Protein AF-A0A917IZ08-F1 (afdb_monomer)

Foldseek 3Di:
DPPPQLFDDQVVFVLVQVLQQLLLCPDPDPQSPQKGWPTKAADDPSVCSALVNCQVVQWDWIWTQMHNVSNDTAIEIEREDPVLSVCSNVVHDNSVVADHSPDPPQKDDDVVNRYIYGYD

Structure (mmCIF, N/CA/C/O backbone):
data_AF-A0A917IZ08-F1
#
_entry.id   AF-A0A917IZ08-F1
#
loop_
_atom_site.group_PDB
_atom_site.id
_atom_site.type_symbol
_atom_site.label_atom_id
_atom_site.label_alt_id
_atom_site.label_comp_id
_atom_site.label_asym_id
_atom_site.label_entity_id
_atom_site.label_seq_id
_atom_site.pdbx_PDB_ins_code
_atom_site.Cartn_x
_atom_site.Cartn_y
_atom_site.Cartn_z
_atom_site.occupancy
_atom_site.B_iso_or_equiv
_atom_site.auth_seq_id
_atom_site.auth_comp_id
_atom_site.auth_asym_id
_atom_site.auth_atom_id
_atom_site.pdbx_PDB_model_num
ATOM 1 N N . MET A 1 1 ? 11.402 -16.548 -24.077 1.00 34.03 1 MET A N 1
ATOM 2 C CA . MET A 1 1 ? 11.187 -15.089 -24.070 1.00 34.03 1 MET A CA 1
ATOM 3 C C . MET A 1 1 ? 10.830 -14.741 -22.640 1.00 34.03 1 MET A C 1
ATOM 5 O O . MET A 1 1 ? 9.762 -15.140 -22.198 1.00 34.03 1 MET A O 1
ATOM 9 N N . ILE A 1 2 ? 11.778 -14.198 -21.878 1.00 38.12 2 ILE A N 1
ATOM 10 C CA . ILE A 1 2 ? 11.523 -13.800 -20.491 1.00 38.12 2 ILE A CA 1
ATOM 11 C C . ILE A 1 2 ? 10.657 -12.549 -20.599 1.00 38.12 2 ILE A C 1
ATOM 13 O O . ILE A 1 2 ? 11.077 -11.558 -21.188 1.00 38.12 2 ILE A O 1
ATOM 17 N N . ILE A 1 3 ? 9.403 -12.648 -20.174 1.00 44.81 3 ILE A N 1
ATOM 18 C CA . ILE A 1 3 ? 8.577 -11.465 -19.981 1.00 44.81 3 ILE A CA 1
ATOM 19 C C . ILE A 1 3 ? 9.096 -10.903 -18.664 1.00 44.81 3 ILE A C 1
ATOM 21 O O . ILE A 1 3 ? 8.781 -11.451 -17.612 1.00 44.81 3 ILE A O 1
ATOM 25 N N . ASP A 1 4 ? 9.981 -9.909 -18.723 1.00 52.69 4 ASP A N 1
ATOM 26 C CA . ASP A 1 4 ? 10.396 -9.181 -17.527 1.00 52.69 4 ASP A CA 1
ATOM 27 C C . ASP A 1 4 ? 9.146 -8.487 -16.976 1.00 52.69 4 ASP A C 1
ATOM 29 O O . ASP A 1 4 ? 8.695 -7.444 -17.468 1.00 52.69 4 ASP A O 1
ATOM 33 N N . SER A 1 5 ? 8.496 -9.143 -16.015 1.00 60.31 5 SER A N 1
ATOM 34 C CA . SER A 1 5 ? 7.321 -8.604 -15.354 1.00 60.31 5 SER A CA 1
ATOM 35 C C . SER A 1 5 ? 7.769 -7.366 -14.591 1.00 60.31 5 SER A C 1
ATOM 37 O O . SER A 1 5 ? 8.564 -7.465 -13.662 1.00 60.31 5 SER A O 1
ATOM 39 N N . HIS A 1 6 ? 7.238 -6.202 -14.954 1.00 74.69 6 HIS A N 1
ATOM 40 C CA . HIS A 1 6 ? 7.491 -4.944 -14.240 1.00 74.69 6 HIS A CA 1
ATOM 41 C C . HIS A 1 6 ? 6.706 -4.860 -12.924 1.00 74.69 6 HIS A C 1
ATOM 43 O O . HIS A 1 6 ? 6.655 -3.817 -12.283 1.00 74.69 6 HIS A O 1
ATOM 49 N N . ILE A 1 7 ? 6.067 -5.965 -12.542 1.00 78.12 7 ILE A N 1
ATOM 50 C CA . ILE A 1 7 ? 5.377 -6.131 -11.278 1.00 78.12 7 ILE A CA 1
ATOM 51 C C . ILE A 1 7 ? 6.398 -5.947 -10.151 1.00 78.12 7 ILE A C 1
ATOM 53 O O . ILE A 1 7 ? 7.432 -6.623 -10.160 1.00 78.12 7 ILE A O 1
ATOM 57 N N . PRO A 1 8 ? 6.120 -5.069 -9.174 1.00 77.06 8 PRO A N 1
ATOM 58 C CA . PRO A 1 8 ? 6.980 -4.921 -8.011 1.00 77.06 8 PRO A CA 1
ATOM 59 C C . PRO A 1 8 ? 7.255 -6.250 -7.319 1.00 77.06 8 PRO A C 1
ATOM 61 O O . PRO A 1 8 ? 6.375 -7.102 -7.185 1.00 77.06 8 PRO A O 1
ATOM 64 N N . ASN A 1 9 ? 8.513 -6.431 -6.924 1.00 84.75 9 ASN A N 1
ATOM 65 C CA . ASN A 1 9 ? 9.002 -7.700 -6.413 1.00 84.75 9 ASN A CA 1
ATOM 66 C C . ASN A 1 9 ? 8.382 -8.052 -5.046 1.00 84.75 9 ASN A C 1
ATOM 68 O O . ASN A 1 9 ? 7.673 -7.264 -4.410 1.00 84.75 9 ASN A O 1
ATOM 72 N N . LYS A 1 10 ? 8.667 -9.273 -4.588 1.00 88.56 10 LYS A N 1
ATOM 73 C CA . LYS A 1 10 ? 8.161 -9.781 -3.311 1.00 88.56 10 LYS A CA 1
ATOM 74 C C . LYS A 1 10 ? 8.607 -8.924 -2.123 1.00 88.56 10 LYS A C 1
ATOM 76 O O . LYS A 1 10 ? 7.808 -8.716 -1.219 1.00 88.56 10 LYS A O 1
ATOM 81 N N . ASP A 1 11 ? 9.832 -8.405 -2.151 1.00 91.31 11 ASP A N 1
ATOM 82 C CA . ASP A 1 11 ? 10.386 -7.610 -1.053 1.00 91.31 11 ASP A CA 1
ATOM 83 C C . ASP A 1 11 ? 9.604 -6.302 -0.865 1.00 91.31 11 ASP A C 1
ATOM 85 O O . ASP A 1 11 ? 9.215 -5.976 0.256 1.00 91.31 11 ASP A O 1
ATOM 89 N N . PHE A 1 12 ? 9.261 -5.615 -1.960 1.00 92.69 12 PHE A N 1
ATOM 90 C CA . PHE A 1 12 ? 8.404 -4.429 -1.916 1.00 92.69 12 PHE A CA 1
ATOM 91 C C . PHE A 1 12 ? 6.993 -4.755 -1.405 1.00 92.69 12 PHE A C 1
ATOM 93 O O . PHE A 1 12 ? 6.440 -4.023 -0.584 1.00 92.69 12 PHE A O 1
ATOM 100 N N . CYS A 1 13 ? 6.412 -5.879 -1.838 1.00 94.44 13 CYS A N 1
ATOM 101 C CA . CYS A 1 13 ? 5.101 -6.316 -1.348 1.00 94.44 13 CYS A CA 1
ATOM 102 C C . CYS A 1 13 ? 5.124 -6.630 0.158 1.00 94.44 13 CYS A C 1
ATOM 104 O O . CYS A 1 13 ? 4.201 -6.246 0.874 1.00 94.44 13 CYS A O 1
ATOM 106 N N . SER A 1 14 ? 6.188 -7.264 0.657 1.00 94.88 14 SER A N 1
ATOM 107 C CA . SER A 1 14 ? 6.379 -7.517 2.090 1.00 94.88 14 SER A CA 1
ATOM 108 C C . SER A 1 14 ? 6.600 -6.227 2.887 1.00 94.88 14 SER A C 1
ATOM 110 O O . SER A 1 14 ? 6.087 -6.094 3.998 1.00 94.88 14 SER A O 1
ATOM 112 N N . ALA A 1 15 ? 7.308 -5.242 2.325 1.00 95.31 15 ALA A N 1
ATOM 113 C CA . ALA A 1 15 ? 7.452 -3.928 2.948 1.00 95.31 15 ALA A CA 1
ATOM 114 C C . ALA A 1 15 ? 6.098 -3.199 3.060 1.00 95.31 15 ALA A C 1
ATOM 116 O O . ALA A 1 15 ? 5.781 -2.646 4.117 1.00 95.31 15 ALA A O 1
ATOM 117 N N . LEU A 1 16 ? 5.266 -3.262 2.012 1.00 96.06 16 LEU A N 1
ATOM 118 C CA . LEU A 1 16 ? 3.898 -2.734 2.029 1.00 96.06 16 LEU A CA 1
ATOM 119 C C . LEU A 1 16 ? 3.016 -3.430 3.066 1.00 96.06 16 LEU A C 1
ATOM 121 O O . LEU A 1 16 ? 2.305 -2.754 3.801 1.00 96.06 16 LEU A O 1
ATOM 125 N N . GLU A 1 17 ? 3.060 -4.759 3.154 1.00 95.94 17 GLU A N 1
ATOM 126 C CA . GLU A 1 17 ? 2.305 -5.532 4.148 1.00 95.94 17 GLU A CA 1
ATOM 127 C C . GLU A 1 17 ? 2.626 -5.078 5.580 1.00 95.94 17 GLU A C 1
ATOM 129 O O . GLU A 1 17 ? 1.722 -4.779 6.372 1.00 95.94 17 GLU A O 1
ATOM 134 N N . TYR A 1 18 ? 3.919 -4.957 5.897 1.00 95.44 18 TYR A N 1
ATOM 135 C CA . TYR A 1 18 ? 4.371 -4.496 7.206 1.00 95.44 18 TYR A CA 1
ATOM 136 C C . TYR A 1 18 ? 3.917 -3.059 7.496 1.00 95.44 18 TYR A C 1
ATOM 138 O O . TYR A 1 18 ? 3.403 -2.772 8.584 1.00 95.44 18 TYR A O 1
ATOM 146 N N . LEU A 1 19 ? 4.065 -2.158 6.519 1.00 95.94 19 LEU A N 1
ATOM 147 C CA . LEU A 1 19 ? 3.627 -0.770 6.633 1.00 95.94 19 LEU A CA 1
ATOM 148 C C . LEU A 1 19 ? 2.111 -0.673 6.855 1.00 95.94 19 LEU A C 1
ATOM 150 O O . LEU A 1 19 ? 1.678 -0.023 7.806 1.00 95.94 19 LEU A O 1
ATOM 154 N N . LEU A 1 20 ? 1.309 -1.360 6.039 1.00 95.88 20 LEU A N 1
ATOM 155 C CA . LEU A 1 20 ? -0.150 -1.381 6.159 1.00 95.88 20 LEU A CA 1
ATOM 156 C C . LEU A 1 20 ? -0.589 -1.910 7.520 1.00 95.88 20 LEU A C 1
ATOM 158 O O . LEU A 1 20 ? -1.440 -1.304 8.162 1.00 95.88 20 LEU A O 1
ATOM 162 N N . THR A 1 21 ? 0.031 -2.983 8.016 1.00 95.31 21 THR A N 1
ATOM 163 C CA . THR A 1 21 ? -0.255 -3.492 9.364 1.00 95.31 21 THR A CA 1
ATOM 164 C C . THR A 1 21 ? -0.021 -2.429 10.438 1.00 95.31 21 THR A C 1
ATOM 166 O O . THR A 1 21 ? -0.809 -2.325 11.379 1.00 95.31 21 THR A O 1
ATOM 169 N N . ARG A 1 22 ? 1.034 -1.613 10.319 1.00 94.50 22 ARG A N 1
ATOM 170 C CA . ARG A 1 22 ? 1.287 -0.513 11.263 1.00 94.50 22 ARG A CA 1
ATOM 171 C C . ARG A 1 22 ? 0.257 0.610 11.127 1.00 94.50 22 ARG A C 1
ATOM 173 O O . ARG A 1 22 ? -0.275 1.031 12.150 1.00 94.50 22 ARG A O 1
ATOM 180 N N . LEU A 1 23 ? -0.044 1.040 9.902 1.00 94.38 23 LEU A N 1
ATOM 181 C CA . LEU A 1 23 ? -1.013 2.105 9.606 1.00 94.38 23 LEU A CA 1
ATOM 182 C C . LEU A 1 23 ? -2.435 1.747 10.062 1.00 94.38 23 LEU A C 1
ATOM 184 O O . LEU A 1 23 ? -3.137 2.559 10.656 1.00 94.38 23 LEU A O 1
ATOM 188 N N . LEU A 1 24 ? -2.857 0.503 9.841 1.00 93.56 24 LEU A N 1
ATOM 189 C CA . LEU A 1 24 ? -4.170 0.017 10.264 1.00 93.56 24 LEU A CA 1
ATOM 190 C C . LEU A 1 24 ? -4.292 -0.042 11.788 1.00 93.56 24 LEU A C 1
ATOM 192 O O . LEU A 1 24 ? -5.333 0.313 12.335 1.00 93.56 24 LEU A O 1
ATOM 196 N N . ARG A 1 25 ? -3.219 -0.437 12.488 1.00 90.62 25 ARG A N 1
ATOM 197 C CA . ARG A 1 25 ? -3.185 -0.452 13.960 1.00 90.62 25 ARG A CA 1
ATOM 198 C C . ARG A 1 25 ? -3.221 0.944 14.575 1.00 90.62 25 ARG A C 1
ATOM 200 O O . ARG A 1 25 ? -3.729 1.077 15.685 1.00 90.62 25 ARG A O 1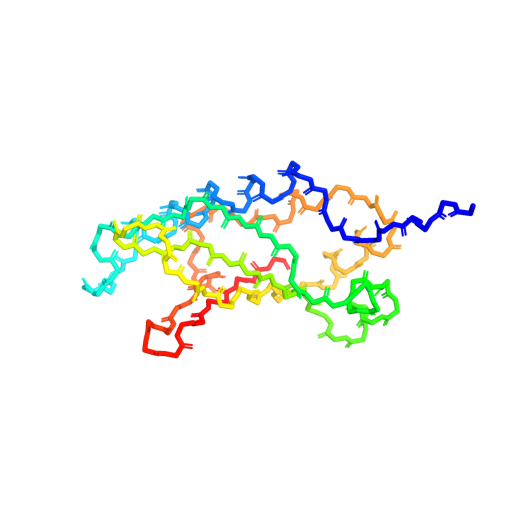
ATOM 207 N N . SER A 1 26 ? -2.661 1.949 13.901 1.00 88.69 26 SER A N 1
ATOM 208 C CA . SER A 1 26 ? -2.679 3.346 14.354 1.00 88.69 26 SER A CA 1
ATOM 209 C C . SER A 1 26 ? -3.911 4.126 13.887 1.00 88.69 26 SER A C 1
ATOM 211 O O . SER A 1 26 ? -4.094 5.267 14.310 1.00 88.69 26 SER A O 1
ATOM 213 N N . SER A 1 27 ? -4.770 3.528 13.054 1.00 87.19 27 SER A N 1
ATOM 214 C CA . SER A 1 27 ? -5.992 4.166 12.568 1.00 87.19 27 SER A CA 1
ATOM 215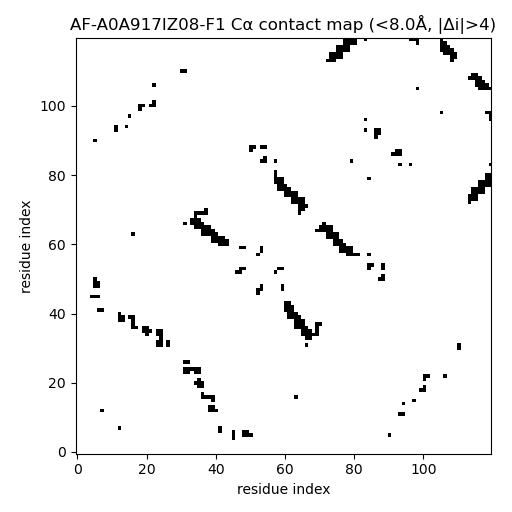 C C . SER A 1 27 ? -6.920 4.559 13.720 1.00 87.19 27 SER A C 1
ATOM 217 O O . SER A 1 27 ? -7.175 3.783 14.642 1.00 87.19 27 SER A O 1
ATOM 219 N N . SER A 1 28 ? -7.465 5.773 13.644 1.00 87.06 28 SER A N 1
ATOM 220 C CA . SER A 1 28 ? -8.481 6.269 14.575 1.00 87.06 28 SER A CA 1
ATOM 221 C C . SER A 1 28 ? -9.889 5.749 14.261 1.00 87.06 28 SER A C 1
ATOM 223 O O . SER A 1 28 ? -10.796 5.942 15.074 1.00 87.06 28 SER A O 1
ATOM 225 N N . LEU A 1 29 ? -10.080 5.084 13.114 1.00 89.50 29 LEU A N 1
ATOM 226 C CA . LEU A 1 29 ? -11.364 4.523 12.700 1.00 89.50 29 LEU A CA 1
ATOM 227 C C . LEU A 1 29 ? -11.719 3.295 13.557 1.00 89.50 29 LEU A C 1
ATOM 229 O O . LEU A 1 29 ? -10.963 2.316 13.569 1.00 89.50 29 LEU A O 1
ATOM 233 N N . PRO A 1 30 ? -12.865 3.296 14.264 1.00 90.25 30 PRO A N 1
ATOM 234 C CA . PRO A 1 30 ? -13.283 2.168 15.095 1.00 90.25 30 PRO A CA 1
ATOM 235 C C . PRO A 1 30 ? -13.411 0.844 14.330 1.00 90.25 30 PRO A C 1
ATOM 237 O O . PRO A 1 30 ? -13.166 -0.224 14.898 1.00 90.25 30 PRO A O 1
ATOM 240 N N . GLU A 1 31 ? -13.779 0.899 13.051 1.00 91.12 31 GLU A N 1
ATOM 241 C CA . GLU A 1 31 ? -13.962 -0.254 12.168 1.00 91.12 31 GLU A CA 1
ATOM 242 C C . GLU A 1 31 ? -12.644 -0.997 11.937 1.00 91.12 31 GLU A C 1
ATOM 244 O O . GLU A 1 31 ? -12.629 -2.230 11.923 1.00 91.12 31 GLU A O 1
ATOM 249 N N . CYS A 1 32 ? -11.540 -0.249 11.857 1.00 91.88 32 CYS A N 1
ATOM 250 C CA . CYS A 1 32 ? -10.183 -0.760 11.680 1.00 91.88 32 CYS A CA 1
ATOM 251 C C . CYS A 1 32 ? -9.601 -1.373 12.963 1.00 91.88 32 CYS A C 1
ATOM 253 O O . CYS A 1 32 ? -8.498 -1.922 12.949 1.00 91.88 32 CYS A O 1
ATOM 255 N N . LYS A 1 33 ? -10.310 -1.319 14.100 1.00 91.94 33 LYS A N 1
ATOM 256 C CA . LYS A 1 33 ? -9.807 -1.879 15.357 1.00 91.94 33 LYS A CA 1
ATOM 257 C C . LYS A 1 33 ? -9.559 -3.385 15.222 1.00 91.94 33 LYS A C 1
ATOM 259 O O . LYS A 1 33 ? -10.487 -4.177 15.041 1.00 91.94 33 LYS A O 1
ATOM 264 N N . GLY A 1 34 ? -8.294 -3.770 15.389 1.00 91.44 34 GLY A N 1
ATOM 265 C CA . GLY A 1 34 ? -7.833 -5.153 15.249 1.00 91.44 34 GLY A CA 1
ATOM 266 C C . GLY A 1 34 ? -7.539 -5.572 13.807 1.00 91.44 34 GLY A C 1
ATOM 267 O O . GLY A 1 34 ? -7.308 -6.755 13.577 1.00 91.44 34 GLY A O 1
ATOM 268 N N . PHE A 1 35 ? -7.550 -4.639 12.852 1.00 95.19 35 PHE A N 1
ATOM 269 C CA . PHE A 1 35 ? -7.118 -4.919 11.489 1.00 95.19 35 PHE A CA 1
ATOM 270 C C . PHE A 1 35 ? -5.605 -5.124 11.428 1.00 95.19 35 PHE A C 1
ATOM 272 O O . PHE A 1 35 ? -4.824 -4.525 12.174 1.00 95.19 35 PHE A O 1
ATOM 279 N N . TRP A 1 36 ? -5.206 -5.967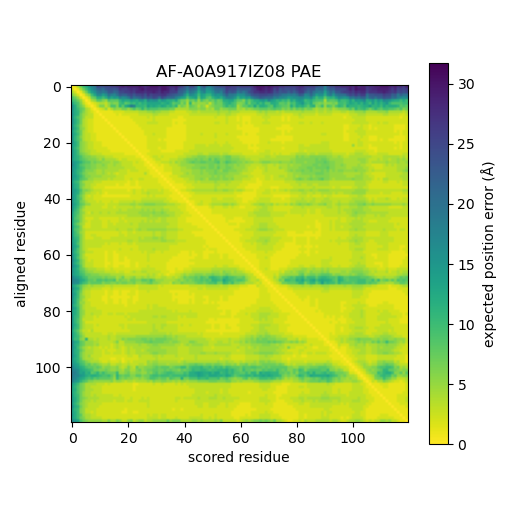 10.490 1.00 95.06 36 TRP A N 1
ATOM 280 C CA . TRP A 1 36 ? -3.831 -6.180 10.067 1.00 95.06 36 TRP A CA 1
ATOM 281 C C . TRP A 1 36 ? -3.830 -6.567 8.586 1.00 95.06 36 TRP A C 1
ATOM 283 O O . TRP A 1 36 ? -4.897 -6.761 7.999 1.00 95.06 36 TRP A O 1
ATOM 293 N N . CYS A 1 37 ? -2.656 -6.606 7.969 1.00 96.12 37 CYS A N 1
ATOM 294 C CA . CYS A 1 37 ? -2.470 -7.037 6.589 1.00 96.12 37 CYS A CA 1
ATOM 295 C C . CYS A 1 37 ? -1.625 -8.315 6.591 1.00 96.12 37 CYS A C 1
ATOM 297 O O . CYS A 1 37 ? -0.577 -8.333 7.231 1.00 96.12 37 CYS A O 1
ATOM 299 N N . ASP A 1 38 ? -2.099 -9.353 5.906 1.00 94.94 38 ASP A N 1
ATOM 300 C CA . ASP A 1 38 ? -1.475 -10.685 5.804 1.00 94.94 38 ASP A CA 1
ATOM 301 C C . ASP A 1 38 ? -0.845 -10.924 4.419 1.00 94.94 38 ASP A C 1
ATOM 303 O O . ASP A 1 38 ? -0.341 -12.000 4.103 1.00 94.94 38 ASP A O 1
ATOM 307 N N . GLY A 1 39 ? -0.903 -9.921 3.541 1.00 95.12 39 GLY A N 1
ATOM 308 C CA . GLY A 1 39 ? -0.218 -9.976 2.261 1.00 95.12 39 GLY A CA 1
ATOM 309 C C . GLY A 1 39 ? -0.637 -8.885 1.293 1.00 95.12 39 GLY A C 1
ATOM 310 O O . GLY A 1 39 ? -1.764 -8.387 1.312 1.00 95.12 39 GLY A O 1
ATOM 311 N N . VAL A 1 40 ? 0.275 -8.552 0.384 1.00 96.44 40 VAL A N 1
ATOM 312 C CA . VAL A 1 40 ? 0.022 -7.663 -0.752 1.00 96.44 40 VAL A CA 1
ATOM 313 C C . VAL A 1 40 ? 0.447 -8.368 -2.032 1.00 96.44 40 VAL A C 1
ATOM 315 O O . VAL A 1 40 ? 1.490 -9.017 -2.084 1.00 96.44 40 VAL A O 1
ATOM 318 N N . SER A 1 41 ? -0.370 -8.260 -3.076 1.00 94.25 41 SER A N 1
ATOM 319 C CA . SER A 1 41 ? -0.087 -8.882 -4.368 1.00 94.25 41 SER A CA 1
ATOM 320 C C . SER A 1 41 ? -0.558 -8.024 -5.534 1.00 94.25 41 SER A C 1
ATOM 322 O O . SER A 1 41 ? -1.561 -7.309 -5.457 1.00 94.25 41 SER A O 1
ATOM 324 N N . ALA A 1 42 ? 0.171 -8.100 -6.644 1.00 92.94 42 ALA A N 1
ATOM 325 C CA . ALA A 1 42 ? -0.338 -7.617 -7.915 1.00 92.94 42 ALA A CA 1
ATOM 326 C C . ALA A 1 42 ? -1.509 -8.502 -8.356 1.00 92.94 42 ALA A C 1
ATOM 328 O O . ALA A 1 42 ? -1.436 -9.727 -8.277 1.00 92.94 42 ALA A O 1
ATOM 329 N N . HIS A 1 43 ? -2.592 -7.880 -8.812 1.00 91.75 43 HIS A N 1
ATOM 330 C CA . HIS A 1 43 ? -3.795 -8.597 -9.250 1.00 91.75 43 HIS A CA 1
ATOM 331 C C . HIS A 1 43 ? -4.306 -8.134 -10.618 1.00 91.75 43 HIS A C 1
ATOM 333 O O . HIS A 1 43 ? -5.216 -8.747 -11.177 1.00 91.75 43 HIS A O 1
ATOM 339 N N . LEU A 1 44 ? -3.744 -7.046 -11.153 1.00 92.94 44 LEU A N 1
ATOM 340 C CA . LEU A 1 44 ? -4.061 -6.561 -12.487 1.00 92.94 44 LEU A CA 1
ATOM 341 C C . LEU A 1 44 ? -3.146 -7.215 -13.534 1.00 92.94 44 LEU A C 1
ATOM 343 O O . LEU A 1 44 ? -2.066 -7.698 -13.203 1.00 92.94 44 LEU A O 1
ATOM 347 N N . PRO A 1 45 ? -3.535 -7.211 -14.818 1.00 92.56 45 PRO A N 1
ATOM 348 C CA . PRO A 1 45 ? -2.643 -7.626 -15.896 1.00 92.56 45 PRO A CA 1
ATOM 349 C C . PRO A 1 45 ? -1.359 -6.780 -15.971 1.00 92.56 45 PRO A C 1
ATOM 351 O O . PRO A 1 45 ? -1.404 -5.566 -15.777 1.00 92.56 45 PRO A O 1
ATOM 354 N N . ASP A 1 46 ? -0.246 -7.380 -16.398 1.00 91.31 46 ASP A N 1
ATOM 355 C CA . ASP A 1 46 ? 1.088 -6.755 -16.487 1.00 91.31 46 ASP A CA 1
ATOM 356 C C . ASP A 1 46 ? 1.114 -5.383 -17.172 1.00 91.31 46 ASP A C 1
ATOM 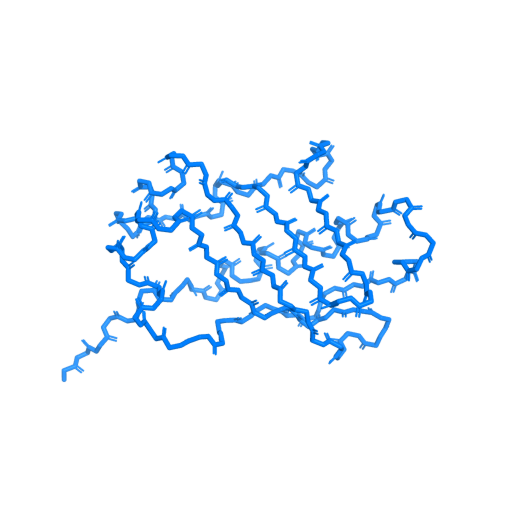358 O O . ASP A 1 46 ? 1.908 -4.520 -16.804 1.00 91.31 46 ASP A O 1
ATOM 362 N N . LYS A 1 47 ? 0.227 -5.144 -18.151 1.00 92.50 47 LYS A N 1
ATOM 363 C CA . LYS A 1 47 ? 0.124 -3.859 -18.864 1.00 92.50 47 LYS A CA 1
ATOM 364 C C . LYS A 1 47 ? -0.099 -2.658 -17.934 1.00 92.50 47 LYS A C 1
ATOM 366 O O . LYS A 1 47 ? 0.283 -1.552 -18.300 1.00 92.50 47 LYS A O 1
ATOM 371 N N . TYR A 1 48 ? -0.705 -2.867 -16.763 1.00 93.88 48 TYR A N 1
ATOM 372 C CA . TYR A 1 48 ? -0.947 -1.817 -15.767 1.00 93.88 48 TYR A CA 1
ATOM 373 C C . TYR A 1 48 ? 0.294 -1.506 -14.918 1.00 93.88 48 TYR A C 1
ATOM 375 O O . TYR A 1 48 ? 0.379 -0.428 -14.343 1.00 93.88 48 TYR A O 1
ATOM 383 N N . TYR A 1 49 ? 1.276 -2.408 -14.896 1.00 93.38 49 TYR A N 1
ATOM 384 C CA . TYR A 1 49 ? 2.558 -2.231 -14.211 1.00 93.38 49 TYR A CA 1
ATOM 385 C C . TYR A 1 49 ? 3.676 -1.810 -15.176 1.00 93.38 49 TYR A C 1
ATOM 387 O O . TYR A 1 49 ? 4.824 -1.641 -14.774 1.00 93.38 49 TYR A O 1
ATOM 395 N N . GLN A 1 50 ? 3.375 -1.608 -16.459 1.00 93.69 50 GLN A N 1
ATOM 396 C CA . GLN A 1 50 ? 4.365 -1.119 -17.417 1.00 93.69 50 GLN A CA 1
ATOM 397 C C . GLN A 1 50 ? 4.770 0.330 -17.093 1.00 93.69 50 GLN A C 1
ATOM 399 O O . GLN A 1 50 ? 3.895 1.144 -16.778 1.00 93.69 50 GLN A O 1
ATOM 404 N N . PRO A 1 51 ? 6.055 0.707 -17.245 1.00 93.81 51 PRO A N 1
ATOM 405 C CA . PRO A 1 51 ? 6.541 2.058 -16.961 1.00 93.81 51 PRO A CA 1
ATOM 406 C C . PRO A 1 51 ? 5.748 3.158 -17.667 1.00 93.81 51 PRO A C 1
ATOM 408 O O . PRO A 1 51 ? 5.482 4.202 -17.080 1.00 93.81 51 PRO A O 1
ATOM 411 N N . SER A 1 52 ? 5.321 2.920 -18.910 1.00 94.25 52 SER A N 1
ATOM 412 C CA . SER A 1 52 ? 4.513 3.870 -19.681 1.00 94.25 52 SER A CA 1
ATOM 413 C C . SER A 1 52 ? 3.129 4.099 -19.072 1.00 94.25 52 SER A C 1
ATOM 415 O O . SER A 1 52 ? 2.658 5.234 -19.039 1.00 94.25 52 SER A O 1
ATOM 417 N N . HIS A 1 53 ? 2.494 3.043 -18.555 1.00 95.50 53 HIS A N 1
ATOM 418 C CA . HIS A 1 53 ? 1.208 3.154 -17.878 1.00 95.50 53 HIS A CA 1
ATOM 419 C C . HIS A 1 53 ? 1.361 3.886 -16.547 1.00 95.50 53 HIS A C 1
ATOM 421 O O . HIS A 1 53 ? 0.649 4.856 -16.310 1.00 95.50 53 HIS A O 1
ATOM 427 N N . VAL A 1 54 ? 2.329 3.478 -15.725 1.00 95.25 54 VAL A N 1
ATOM 428 C CA . VAL A 1 54 ? 2.568 4.062 -14.396 1.00 95.25 54 VAL A CA 1
ATOM 429 C C . VAL A 1 54 ? 3.018 5.518 -14.495 1.00 95.25 54 VAL A C 1
ATOM 431 O O . VAL A 1 54 ? 2.605 6.347 -13.693 1.00 95.25 54 VAL A O 1
ATOM 434 N N . SER A 1 55 ? 3.799 5.879 -15.516 1.00 95.44 55 SER A N 1
ATOM 435 C CA . SER A 1 55 ? 4.171 7.274 -15.771 1.00 95.44 55 SER A CA 1
ATOM 436 C C . SER A 1 55 ? 2.962 8.154 -16.105 1.00 95.44 55 SER A C 1
ATOM 438 O O . SER A 1 55 ? 2.921 9.314 -15.693 1.00 95.44 55 SER A O 1
ATOM 440 N N . PHE A 1 56 ? 1.971 7.602 -16.812 1.00 96.50 56 PHE A N 1
ATOM 441 C CA . PHE A 1 56 ? 0.740 8.304 -17.164 1.00 96.50 56 PHE A CA 1
ATOM 442 C C . PHE A 1 56 ? -0.257 8.367 -15.998 1.00 96.50 56 PHE A C 1
ATOM 444 O O . PHE A 1 56 ? -0.744 9.448 -15.672 1.00 96.50 56 PHE A O 1
ATOM 451 N N . SER A 1 57 ? -0.560 7.228 -15.367 1.00 97.00 57 SER A N 1
ATOM 452 C CA . SER A 1 57 ? -1.546 7.130 -14.281 1.00 97.00 57 SER A CA 1
ATOM 453 C C . SER A 1 57 ? -1.028 7.680 -12.955 1.00 97.00 57 SER A C 1
ATOM 455 O O . SER A 1 57 ? -1.823 8.128 -12.132 1.00 97.00 57 SER A O 1
ATOM 457 N N . LYS A 1 58 ? 0.295 7.640 -12.747 1.00 97.38 58 LYS A N 1
ATOM 458 C CA . LYS A 1 58 ? 0.975 7.903 -11.470 1.00 97.38 58 LYS A CA 1
ATOM 459 C C . LYS A 1 58 ? 0.466 7.017 -10.334 1.00 97.38 58 LYS A C 1
ATOM 461 O O . LYS A 1 58 ? 0.454 7.428 -9.177 1.00 97.38 58 LYS A O 1
ATOM 466 N N . GLN A 1 59 ? 0.022 5.809 -10.671 1.00 97.00 59 GLN A N 1
ATOM 467 C CA . GLN A 1 59 ? -0.567 4.882 -9.718 1.00 97.00 59 GLN A CA 1
ATOM 468 C C . GLN A 1 59 ? -0.061 3.462 -9.921 1.00 97.00 59 GLN A C 1
ATOM 470 O O . GLN A 1 59 ? 0.126 3.007 -11.052 1.00 97.00 59 GLN A O 1
ATOM 475 N N . LEU A 1 60 ? 0.084 2.755 -8.804 1.00 96.25 60 LEU A N 1
ATOM 476 C CA . LEU A 1 60 ? 0.195 1.303 -8.767 1.00 96.25 60 LEU A CA 1
ATOM 477 C C . LEU A 1 60 ? -0.981 0.757 -7.971 1.00 96.25 60 LEU A C 1
ATOM 479 O O . LEU A 1 60 ? -1.279 1.244 -6.883 1.00 96.25 60 LEU A O 1
ATOM 483 N N . ILE A 1 61 ? -1.645 -0.256 -8.513 1.00 97.19 61 ILE A N 1
ATOM 484 C CA . ILE A 1 61 ? -2.833 -0.840 -7.897 1.00 97.19 61 ILE A CA 1
ATOM 485 C C . ILE A 1 61 ? -2.501 -2.269 -7.489 1.00 97.19 61 ILE A C 1
ATOM 487 O O . ILE A 1 61 ? -2.003 -3.051 -8.295 1.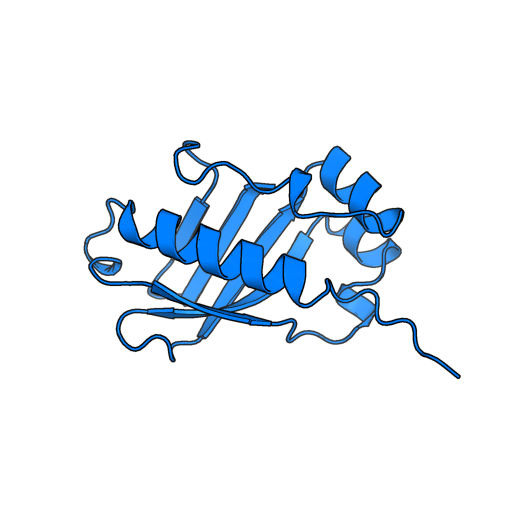00 97.19 61 ILE A O 1
ATOM 491 N N . PHE A 1 62 ? -2.778 -2.617 -6.243 1.00 97.06 62 PHE A N 1
ATOM 492 C CA . PHE A 1 62 ? -2.530 -3.926 -5.657 1.00 97.06 62 PHE A CA 1
ATOM 493 C C . PHE A 1 62 ? -3.789 -4.455 -4.990 1.00 97.06 62 PHE A C 1
ATOM 495 O O . PHE A 1 62 ? -4.773 -3.744 -4.794 1.00 97.06 62 PHE A O 1
ATOM 502 N N . LYS A 1 63 ? -3.752 -5.738 -4.651 1.00 97.19 63 LYS A N 1
ATOM 503 C CA . LYS A 1 63 ? -4.688 -6.345 -3.720 1.00 97.19 63 LYS A CA 1
ATOM 504 C C . LYS A 1 63 ? -3.974 -6.514 -2.384 1.00 97.19 63 LYS A C 1
ATOM 506 O O . LYS A 1 63 ? -2.901 -7.115 -2.353 1.00 97.19 63 LYS A O 1
ATOM 511 N N . ALA A 1 64 ? -4.561 -5.987 -1.319 1.00 97.56 64 ALA A N 1
ATOM 512 C CA . ALA A 1 64 ? -4.140 -6.218 0.056 1.00 97.56 64 ALA A CA 1
ATOM 513 C C . ALA A 1 64 ? -5.121 -7.186 0.726 1.00 97.56 64 ALA A C 1
ATOM 515 O O . ALA A 1 64 ? -6.334 -7.004 0.627 1.00 97.56 64 ALA A O 1
ATOM 516 N N . PHE A 1 65 ? -4.602 -8.208 1.396 1.00 97.06 65 PHE A N 1
ATOM 517 C CA . PHE A 1 65 ? -5.381 -9.134 2.211 1.00 97.06 65 PHE A CA 1
ATOM 518 C C . PHE A 1 65 ? -5.355 -8.611 3.639 1.00 97.06 65 PHE A C 1
ATOM 520 O O . PHE A 1 65 ? -4.340 -8.690 4.327 1.00 97.06 65 PHE A O 1
ATOM 527 N N . SER A 1 66 ? -6.426 -7.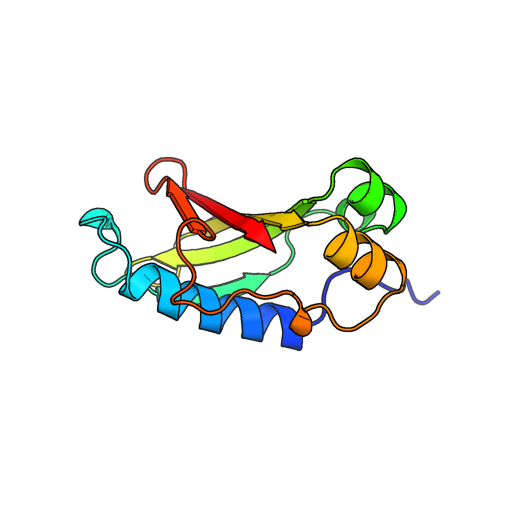940 4.041 1.00 95.38 66 SER A N 1
ATOM 528 C CA . SER A 1 66 ? -6.441 -7.152 5.259 1.00 95.38 66 SER A CA 1
ATOM 529 C C . SER A 1 66 ? -7.815 -7.101 5.890 1.00 95.38 66 SER A C 1
ATOM 531 O O . SER A 1 66 ? -8.816 -7.005 5.202 1.00 95.38 66 SER A O 1
ATOM 533 N N . GLY A 1 67 ? -7.851 -7.110 7.215 1.00 93.44 67 GLY A N 1
ATOM 534 C CA . GLY A 1 67 ? -9.070 -7.040 8.003 1.00 93.44 67 GLY A CA 1
ATOM 535 C C . GLY A 1 67 ? -8.847 -7.711 9.347 1.00 93.44 67 GLY A C 1
ATOM 536 O O . GLY A 1 67 ? -7.713 -7.810 9.819 1.00 93.44 67 GLY A O 1
ATOM 537 N N . LYS A 1 68 ? -9.920 -8.173 9.991 1.00 89.94 68 LYS A N 1
ATOM 538 C CA . LYS A 1 68 ? -9.808 -8.867 11.288 1.00 89.94 68 LYS A CA 1
ATOM 539 C C . LYS A 1 68 ? -9.342 -10.303 11.111 1.00 89.94 68 LYS A C 1
ATOM 541 O O . LYS A 1 68 ? -8.627 -10.825 11.962 1.00 89.94 68 LYS A O 1
ATOM 546 N N . THR A 1 69 ? -9.767 -10.934 10.020 1.00 87.94 69 THR A N 1
ATOM 547 C CA . THR A 1 69 ? -9.364 -12.304 9.694 1.00 87.94 69 THR A CA 1
ATOM 548 C C . THR A 1 69 ? -8.091 -12.340 8.855 1.00 87.94 69 THR A C 1
ATOM 550 O O . THR A 1 69 ? -7.432 -13.375 8.827 1.00 87.94 69 THR A O 1
ATOM 553 N N . GLY A 1 70 ? -7.740 -11.221 8.208 1.00 79.44 70 GLY A N 1
ATOM 554 C CA . GLY A 1 70 ? -6.600 -11.122 7.294 1.00 79.44 70 GLY A CA 1
ATOM 555 C C . GLY A 1 70 ? -6.907 -11.681 5.903 1.00 79.44 70 GLY A C 1
ATOM 556 O O . GLY A 1 70 ? -6.062 -11.624 5.024 1.00 79.44 70 GLY A O 1
ATOM 557 N N . GLN A 1 71 ? -8.119 -12.198 5.682 1.00 85.81 71 GLN A N 1
ATOM 558 C CA . GLN A 1 71 ? -8.533 -12.818 4.420 1.00 85.81 71 GLN A CA 1
ATOM 559 C C . GLN A 1 71 ? -9.409 -11.894 3.572 1.00 85.81 71 GLN A C 1
ATOM 561 O O . GLN A 1 71 ? -9.727 -12.218 2.427 1.00 85.81 71 GLN A O 1
ATOM 566 N N . GLU A 1 72 ? -9.848 -10.762 4.122 1.00 94.88 72 GLU A N 1
ATOM 567 C CA . GLU A 1 72 ? -10.663 -9.814 3.382 1.00 94.88 72 GLU A CA 1
ATOM 568 C C . GLU A 1 72 ? -9.812 -9.080 2.333 1.00 94.88 72 GLU A C 1
ATOM 570 O O . GLU A 1 72 ? -8.695 -8.646 2.594 1.00 94.88 72 GLU A O 1
ATOM 575 N N . GLU A 1 73 ? -10.328 -8.956 1.111 1.00 96.94 73 GLU A N 1
ATOM 576 C CA . GLU A 1 73 ? -9.585 -8.346 0.007 1.00 96.94 73 GLU A CA 1
ATOM 577 C C . GLU A 1 73 ? -9.900 -6.856 -0.117 1.00 96.94 73 GLU A C 1
ATOM 579 O O . GLU A 1 73 ? -11.067 -6.478 -0.248 1.00 96.94 73 GLU A O 1
ATOM 584 N N . TYR A 1 74 ? -8.854 -6.036 -0.146 1.00 97.69 74 TYR A N 1
ATOM 585 C CA . TYR A 1 74 ? -8.908 -4.598 -0.372 1.00 97.69 74 TYR A CA 1
ATOM 586 C C . TYR A 1 74 ? -8.142 -4.228 -1.639 1.00 97.69 74 TYR A C 1
ATOM 588 O O . TYR A 1 74 ? -7.052 -4.741 -1.899 1.00 97.69 74 TYR A O 1
ATOM 596 N N . GLU A 1 75 ? -8.687 -3.299 -2.417 1.00 98.19 75 GLU A N 1
ATOM 597 C CA . GLU A 1 75 ? -7.943 -2.637 -3.487 1.00 98.19 75 GLU A CA 1
ATOM 598 C C . GLU A 1 75 ? -7.038 -1.568 -2.860 1.00 98.19 75 GLU A C 1
ATOM 600 O O . GLU A 1 75 ? -7.519 -0.604 -2.263 1.00 98.19 75 GLU A O 1
ATOM 605 N N . LEU A 1 76 ? -5.726 -1.763 -2.971 1.00 98.06 76 LEU A N 1
ATOM 606 C CA . LEU A 1 76 ? -4.706 -0.836 -2.495 1.00 98.06 76 LEU A CA 1
ATOM 607 C C . LEU A 1 76 ? -4.217 0.013 -3.664 1.00 98.06 76 LEU A C 1
ATOM 609 O O . LEU A 1 76 ? -3.645 -0.509 -4.619 1.00 98.06 76 LEU A O 1
ATOM 613 N N . ILE A 1 77 ? -4.399 1.323 -3.567 1.00 98.12 77 ILE A N 1
ATOM 614 C CA . ILE A 1 77 ? -3.985 2.285 -4.582 1.00 98.12 77 ILE A CA 1
ATOM 615 C C . ILE A 1 77 ? -2.804 3.077 -4.028 1.00 98.12 77 ILE A C 1
ATOM 617 O O . ILE A 1 77 ? -2.956 3.877 -3.104 1.00 98.12 77 ILE A O 1
ATOM 621 N N . LEU A 1 78 ? -1.625 2.866 -4.605 1.00 97.44 78 LEU A N 1
ATOM 622 C CA . LEU A 1 78 ? -0.452 3.687 -4.331 1.00 97.44 78 LEU A CA 1
ATOM 623 C C . LEU A 1 78 ? -0.493 4.896 -5.261 1.00 97.44 78 LEU A C 1
ATOM 625 O O . LEU A 1 78 ? -0.468 4.731 -6.481 1.00 97.44 78 LEU A O 1
ATOM 629 N N . ASN A 1 79 ? -0.556 6.097 -4.699 1.00 97.69 79 ASN A N 1
ATOM 630 C CA . ASN A 1 79 ? -0.455 7.352 -5.433 1.00 97.69 79 ASN A CA 1
ATOM 631 C C . ASN A 1 79 ? 1.004 7.800 -5.429 1.00 97.69 79 ASN A C 1
ATOM 633 O O . ASN A 1 79 ? 1.516 8.190 -4.383 1.00 97.69 79 ASN A O 1
ATOM 637 N N . LEU A 1 80 ? 1.652 7.731 -6.591 1.00 96.56 80 LEU A N 1
ATOM 638 C CA . LEU A 1 80 ? 3.081 7.978 -6.720 1.00 96.56 80 LEU A CA 1
ATOM 639 C C . LEU A 1 80 ? 3.361 9.470 -6.929 1.00 96.56 80 LEU A C 1
ATOM 641 O O . LEU A 1 80 ? 2.836 10.119 -7.841 1.00 96.56 80 LEU A O 1
ATOM 645 N N . SER A 1 81 ? 4.283 9.992 -6.134 1.00 96.06 81 SER A N 1
ATOM 646 C CA . SER A 1 81 ? 4.972 11.249 -6.358 1.00 96.06 81 SER A CA 1
ATOM 647 C C . SER A 1 81 ? 5.773 11.194 -7.663 1.00 96.06 81 SER A C 1
ATOM 649 O O . SER A 1 81 ? 6.128 10.130 -8.178 1.00 96.06 81 SER A O 1
ATOM 651 N N . SER A 1 82 ? 6.117 12.359 -8.217 1.00 96.38 82 SER A N 1
ATOM 652 C CA . SER A 1 82 ? 6.952 12.418 -9.425 1.00 96.38 82 SER A CA 1
ATOM 653 C C . SER A 1 82 ? 8.287 11.686 -9.243 1.00 96.38 82 SER A C 1
ATOM 655 O O . SER A 1 82 ? 8.789 11.094 -10.196 1.00 96.38 82 SER A O 1
ATOM 657 N N . GLN A 1 83 ? 8.849 11.698 -8.030 1.00 96.06 83 GLN A N 1
ATOM 658 C CA . GLN A 1 83 ? 10.103 11.013 -7.741 1.00 96.06 83 GLN A CA 1
ATOM 659 C C . GLN A 1 83 ? 9.917 9.493 -7.689 1.00 96.06 83 GLN A C 1
ATOM 661 O O . GLN A 1 83 ? 10.691 8.782 -8.327 1.00 96.06 83 GLN A O 1
ATOM 666 N N . ALA A 1 84 ? 8.862 9.001 -7.033 1.00 95.38 84 ALA A N 1
ATOM 667 C CA . ALA A 1 84 ? 8.519 7.581 -7.019 1.00 95.38 84 ALA A CA 1
ATOM 668 C C . ALA A 1 84 ? 8.251 7.041 -8.439 1.00 95.38 84 ALA A C 1
ATOM 670 O O . ALA A 1 84 ? 8.735 5.970 -8.798 1.00 95.38 84 ALA A O 1
ATOM 671 N N . VAL A 1 85 ? 7.574 7.810 -9.305 1.00 96.62 85 VAL A N 1
ATOM 672 C CA . VAL A 1 85 ? 7.396 7.451 -10.728 1.00 96.62 85 VAL A CA 1
ATOM 673 C C . VAL A 1 85 ? 8.743 7.321 -11.451 1.00 96.62 85 VAL A C 1
ATOM 675 O O . VAL A 1 85 ? 8.954 6.372 -12.210 1.00 96.62 85 VAL A O 1
ATOM 678 N N . LEU A 1 86 ? 9.675 8.255 -11.239 1.00 95.06 86 LEU A N 1
ATOM 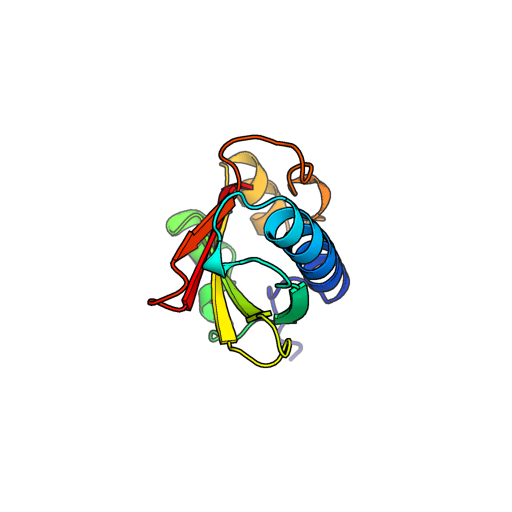679 C CA . LEU A 1 86 ? 11.003 8.185 -11.858 1.00 95.06 86 LEU A CA 1
ATOM 680 C C . LEU A 1 86 ? 11.792 6.962 -11.383 1.00 95.06 86 LEU A C 1
ATOM 682 O O . LEU A 1 86 ? 12.423 6.294 -12.199 1.00 95.06 86 LEU A O 1
ATOM 686 N N . THR A 1 87 ? 11.738 6.648 -10.091 1.00 94.06 87 THR A N 1
ATOM 687 C CA . THR A 1 87 ? 12.363 5.451 -9.513 1.00 94.06 87 THR A CA 1
ATOM 688 C C . THR A 1 87 ? 11.782 4.181 -10.130 1.00 94.06 87 THR A C 1
ATOM 690 O O . THR A 1 87 ? 12.526 3.345 -10.645 1.00 94.06 87 THR A O 1
ATOM 693 N N . TYR A 1 88 ? 10.451 4.095 -10.198 1.00 93.75 88 TYR A N 1
ATOM 694 C CA . TYR A 1 88 ? 9.740 2.956 -10.770 1.00 93.75 88 TYR A CA 1
ATOM 695 C C . TYR A 1 88 ? 10.082 2.732 -12.244 1.00 93.75 88 TYR A C 1
ATOM 697 O O . TYR A 1 88 ? 10.407 1.626 -12.667 1.00 93.75 88 TYR A O 1
ATOM 705 N N . THR A 1 89 ? 10.032 3.797 -13.049 1.00 91.69 89 THR A N 1
ATOM 706 C CA . THR A 1 89 ? 10.298 3.720 -14.497 1.00 91.69 89 THR A CA 1
ATOM 707 C C . THR A 1 89 ? 11.746 3.346 -14.816 1.00 91.69 89 THR A C 1
ATOM 709 O O . THR A 1 89 ? 12.014 2.818 -15.893 1.00 91.69 89 THR A O 1
ATOM 712 N N . ARG A 1 90 ? 12.669 3.571 -13.874 1.00 91.12 90 ARG A N 1
ATOM 713 C CA . ARG A 1 90 ? 14.066 3.120 -13.927 1.00 91.12 90 ARG A CA 1
ATOM 714 C C . ARG A 1 90 ? 14.274 1.715 -13.356 1.00 91.12 90 ARG A C 1
ATOM 716 O O . ARG A 1 90 ? 15.413 1.262 -13.335 1.00 91.12 90 ARG A O 1
ATOM 723 N N . GLN A 1 91 ? 13.206 1.052 -12.905 1.00 86.19 91 GLN A N 1
ATOM 724 C CA . GLN A 1 91 ? 13.236 -0.257 -12.246 1.00 86.19 91 GLN A CA 1
ATOM 725 C C . GLN A 1 91 ? 14.167 -0.282 -11.020 1.00 86.19 91 GLN A C 1
ATOM 727 O O . GLN A 1 91 ? 14.837 -1.276 -10.748 1.00 86.19 91 GLN A O 1
ATOM 732 N N . ALA A 1 92 ? 14.238 0.839 -10.300 1.00 87.50 92 ALA A N 1
ATOM 733 C CA . ALA A 1 92 ? 14.989 0.947 -9.058 1.00 87.50 92 ALA A CA 1
ATOM 734 C C . ALA A 1 92 ? 14.134 0.522 -7.849 1.00 87.50 92 ALA A C 1
ATOM 736 O O . ALA A 1 92 ? 12.937 0.254 -7.970 1.00 87.50 92 ALA A O 1
ATOM 737 N N . GLU A 1 93 ? 14.771 0.445 -6.682 1.00 88.31 93 GLU A N 1
ATOM 738 C CA . GLU A 1 93 ? 14.135 0.063 -5.422 1.00 88.31 93 GLU A CA 1
ATOM 739 C C . GLU A 1 93 ? 13.063 1.102 -5.015 1.00 88.31 93 GLU A C 1
ATOM 741 O O . GLU A 1 93 ? 13.332 2.302 -4.997 1.00 88.31 93 GLU A O 1
ATOM 746 N N . MET A 1 94 ? 11.834 0.645 -4.741 1.00 91.50 94 MET A N 1
ATOM 747 C CA . MET A 1 94 ? 10.673 1.502 -4.450 1.00 91.50 94 MET A CA 1
ATOM 748 C C . MET A 1 94 ? 10.356 1.650 -2.956 1.00 91.50 94 MET A C 1
ATOM 750 O O . MET A 1 94 ? 9.663 2.594 -2.579 1.00 91.50 94 MET A O 1
ATOM 754 N N . SER A 1 95 ? 10.832 0.737 -2.110 1.00 89.50 95 SER A N 1
ATOM 755 C CA . SER A 1 95 ? 10.684 0.768 -0.652 1.00 89.50 95 SER A CA 1
ATOM 756 C C . SER A 1 95 ? 11.256 2.043 -0.028 1.00 89.50 95 SER A C 1
ATOM 758 O O . SER A 1 95 ? 10.738 2.491 0.990 1.00 89.50 95 SER A O 1
ATOM 760 N N . GLU A 1 96 ? 12.261 2.673 -0.647 1.00 89.50 96 GLU A N 1
ATOM 761 C CA . GLU A 1 96 ? 12.788 3.986 -0.231 1.00 89.50 96 GLU A CA 1
ATOM 762 C C . GLU A 1 96 ? 11.739 5.117 -0.257 1.00 89.50 96 GLU A C 1
ATOM 764 O O . GLU A 1 96 ? 11.906 6.119 0.438 1.00 89.50 96 GLU A O 1
ATOM 769 N N . HIS A 1 97 ? 10.662 4.969 -1.039 1.00 92.81 97 HIS A N 1
ATOM 770 C CA . HIS A 1 97 ? 9.562 5.945 -1.133 1.00 92.81 97 HIS A CA 1
ATOM 771 C C . HIS A 1 97 ? 8.407 5.630 -0.178 1.00 92.81 97 HIS A C 1
ATOM 773 O O . HIS A 1 97 ? 7.444 6.389 -0.104 1.00 92.81 97 HIS A O 1
ATOM 779 N N . LEU A 1 98 ? 8.469 4.518 0.561 1.00 93.19 98 LEU A N 1
ATOM 780 C CA . LEU A 1 98 ? 7.424 4.195 1.524 1.00 93.19 98 LEU A CA 1
ATOM 781 C C . LEU A 1 98 ? 7.459 5.186 2.699 1.00 93.19 98 LEU A C 1
ATOM 783 O O . LEU A 1 98 ? 8.525 5.425 3.273 1.00 93.19 98 LEU A O 1
ATOM 787 N N . PRO A 1 99 ? 6.307 5.750 3.096 1.00 91.56 99 PRO A N 1
ATOM 788 C CA . PRO A 1 99 ? 6.248 6.671 4.217 1.00 91.56 99 PRO A CA 1
ATOM 789 C C . PRO A 1 99 ? 6.518 5.942 5.536 1.00 91.56 99 PRO A C 1
ATOM 791 O O . PRO A 1 99 ? 6.270 4.741 5.679 1.00 91.56 99 PRO A O 1
ATOM 794 N N . ASP A 1 100 ? 6.963 6.688 6.548 1.00 86.81 100 ASP A N 1
ATOM 795 C CA . ASP A 1 100 ? 6.905 6.183 7.919 1.00 86.81 100 ASP A CA 1
ATOM 796 C C . ASP A 1 100 ? 5.433 5.996 8.318 1.00 86.81 100 ASP A C 1
ATOM 798 O O . ASP A 1 100 ? 4.577 6.816 7.992 1.00 86.81 100 ASP A O 1
ATOM 802 N N . ALA A 1 101 ? 5.127 4.950 9.082 1.00 81.31 101 ALA A N 1
ATOM 803 C CA . ALA A 1 101 ? 3.770 4.664 9.545 1.00 81.31 101 ALA A CA 1
ATOM 804 C C . ALA A 1 101 ? 3.200 5.744 10.489 1.00 81.31 101 ALA A C 1
ATOM 806 O O . ALA A 1 101 ? 2.021 5.703 10.830 1.00 81.31 101 ALA A O 1
ATOM 807 N N . ASN A 1 102 ? 4.040 6.679 10.941 1.00 77.75 102 ASN A N 1
ATOM 808 C CA . ASN A 1 102 ? 3.641 7.839 11.736 1.00 77.75 102 ASN A CA 1
ATOM 809 C C . ASN A 1 102 ? 3.397 9.098 10.883 1.00 77.75 102 ASN A C 1
ATOM 811 O O . ASN A 1 102 ? 3.038 10.137 11.433 1.00 77.75 102 ASN A O 1
ATOM 815 N N . ALA A 1 103 ? 3.638 9.045 9.570 1.00 79.50 103 ALA A N 1
ATOM 816 C CA . ALA A 1 103 ? 3.458 10.189 8.690 1.00 79.50 103 ALA A CA 1
ATOM 817 C C . ALA A 1 103 ? 1.965 10.481 8.494 1.00 79.50 103 ALA A C 1
ATOM 819 O O . ALA A 1 103 ? 1.216 9.670 7.943 1.00 79.50 103 ALA A O 1
ATOM 820 N N . GLU A 1 104 ? 1.537 11.660 8.938 1.00 77.25 104 GLU A N 1
ATOM 821 C CA . GLU A 1 104 ? 0.149 12.099 8.819 1.00 77.25 104 GLU A CA 1
ATOM 822 C C . GLU A 1 104 ? -0.289 12.216 7.352 1.00 77.25 104 GLU A C 1
ATOM 824 O O . GLU A 1 104 ? 0.492 12.598 6.480 1.00 77.25 104 GLU A O 1
ATOM 829 N N . ASN A 1 105 ? -1.569 11.937 7.089 1.00 80.94 105 ASN A N 1
ATOM 830 C CA . ASN A 1 105 ? -2.224 12.116 5.784 1.00 80.94 105 ASN A CA 1
ATOM 831 C C . ASN A 1 105 ? -1.621 11.307 4.620 1.00 80.94 105 ASN A C 1
ATOM 833 O O . ASN A 1 105 ? -1.873 11.620 3.457 1.00 80.94 105 ASN A O 1
ATOM 837 N N . THR A 1 106 ? -0.833 10.270 4.909 1.00 90.31 106 THR A N 1
ATOM 838 C CA . THR A 1 106 ? -0.266 9.389 3.876 1.00 90.31 106 THR A CA 1
ATOM 839 C C . THR A 1 106 ? -1.160 8.199 3.554 1.00 90.31 106 THR A C 1
ATOM 841 O O . THR A 1 106 ? -1.041 7.644 2.467 1.00 90.31 106 THR A O 1
ATOM 844 N N . PHE A 1 107 ? -2.068 7.829 4.461 1.00 94.81 107 PHE A N 1
ATOM 845 C CA . PHE A 1 107 ? -2.915 6.646 4.359 1.00 94.81 107 PHE A CA 1
ATOM 846 C C . PHE A 1 107 ? -4.384 6.978 4.606 1.00 94.81 107 PHE A C 1
ATOM 848 O O . PHE A 1 107 ? -4.707 7.693 5.555 1.00 94.81 107 PHE A O 1
ATOM 855 N N . ASP A 1 108 ? -5.257 6.409 3.780 1.00 95.06 108 ASP A N 1
ATOM 856 C CA . ASP A 1 108 ? -6.707 6.473 3.941 1.00 95.06 108 ASP A CA 1
ATOM 857 C C . ASP A 1 108 ? -7.349 5.115 3.623 1.00 95.06 108 ASP A C 1
ATOM 859 O O . ASP A 1 108 ? -6.809 4.323 2.842 1.00 95.06 108 ASP A O 1
ATOM 863 N N . ILE A 1 109 ? -8.506 4.838 4.224 1.00 95.12 109 ILE A N 1
ATOM 864 C CA . ILE A 1 109 ? -9.234 3.577 4.063 1.00 95.12 109 ILE A CA 1
ATOM 865 C C . ILE A 1 109 ? -10.749 3.790 4.071 1.00 95.12 109 ILE A C 1
ATOM 867 O O . ILE A 1 109 ? -11.321 4.377 4.984 1.00 95.12 109 ILE A O 1
ATOM 871 N N . ASP A 1 110 ? -11.408 3.205 3.074 1.00 95.81 110 ASP A N 1
ATOM 872 C CA . ASP A 1 110 ? -12.858 3.047 3.004 1.00 95.81 110 ASP A CA 1
ATOM 873 C C . ASP A 1 110 ? -13.181 1.559 3.213 1.00 95.81 110 ASP A C 1
ATOM 875 O O . ASP A 1 110 ? -13.001 0.724 2.317 1.00 95.81 110 ASP A O 1
ATOM 879 N N . VAL A 1 111 ? -13.601 1.216 4.435 1.00 94.50 111 VAL A N 1
ATOM 880 C CA . VAL A 1 111 ? -13.876 -0.171 4.851 1.00 94.50 111 VAL A CA 1
ATOM 881 C C . VAL A 1 111 ? -15.056 -0.762 4.081 1.00 94.50 111 VAL A C 1
ATOM 883 O O . VAL A 1 111 ? -14.994 -1.926 3.682 1.00 94.50 111 VAL A O 1
ATOM 886 N N . ASP A 1 112 ? -16.085 0.039 3.811 1.00 94.12 112 ASP A N 1
ATOM 887 C CA . ASP A 1 112 ? -17.300 -0.408 3.129 1.00 94.12 112 ASP A CA 1
ATOM 888 C C . ASP A 1 112 ? -17.036 -0.690 1.649 1.00 94.12 112 ASP A C 1
ATOM 890 O O . ASP A 1 112 ? -17.485 -1.704 1.1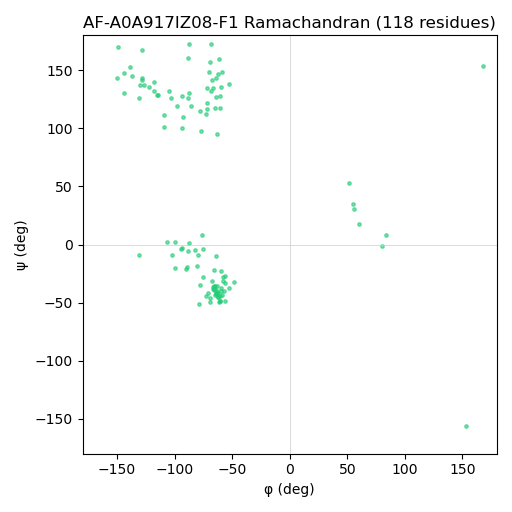08 1.00 94.12 112 ASP A O 1
ATOM 894 N N . LYS A 1 113 ? -16.258 0.177 0.988 1.00 96.81 113 LYS A N 1
ATOM 895 C CA . LYS A 1 113 ? -15.854 -0.020 -0.413 1.00 96.81 113 LYS A CA 1
ATOM 896 C C . LYS A 1 113 ? -14.652 -0.943 -0.581 1.00 96.81 113 LYS A C 1
ATOM 898 O O . LYS A 1 113 ? -14.2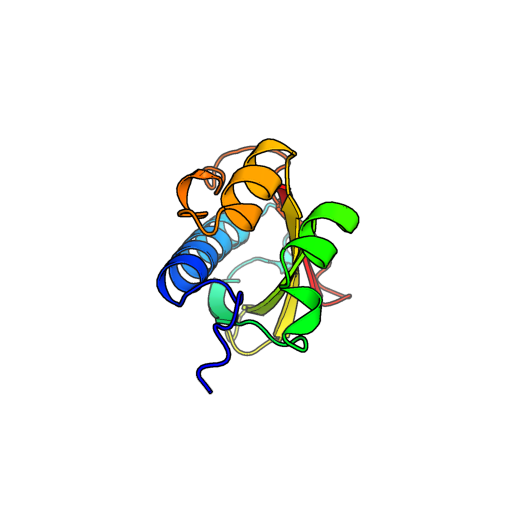84 -1.230 -1.719 1.00 96.81 113 LYS A O 1
ATOM 903 N N . ARG A 1 114 ? -14.044 -1.391 0.520 1.00 96.44 114 ARG A N 1
ATOM 904 C CA . ARG A 1 114 ? -12.817 -2.198 0.552 1.00 96.44 114 ARG A CA 1
ATOM 905 C C . ARG A 1 114 ? -11.687 -1.589 -0.273 1.00 96.44 114 ARG A C 1
ATOM 907 O O . ARG A 1 114 ? -11.098 -2.233 -1.144 1.00 96.44 114 ARG A O 1
ATOM 914 N N . ARG A 1 115 ? -11.396 -0.319 -0.000 1.00 97.81 115 ARG A N 1
ATOM 915 C CA . ARG A 1 115 ? -10.349 0.439 -0.688 1.00 97.81 115 ARG A CA 1
ATOM 916 C C . ARG A 1 115 ? -9.407 1.102 0.291 1.00 97.81 115 ARG A C 1
ATOM 918 O O . ARG A 1 115 ? -9.838 1.603 1.323 1.00 97.81 115 ARG A O 1
ATOM 925 N N . MET A 1 116 ? -8.133 1.108 -0.065 1.00 97.12 116 MET A N 1
ATOM 926 C CA . MET A 1 116 ? -7.074 1.790 0.661 1.00 97.12 116 MET A CA 1
ATOM 927 C C . MET A 1 116 ? -6.287 2.672 -0.300 1.00 97.12 116 MET A C 1
ATOM 929 O O . MET A 1 116 ? -6.024 2.279 -1.438 1.00 97.12 116 MET A O 1
ATOM 933 N N . TRP A 1 117 ? -5.863 3.835 0.175 1.00 97.62 117 TRP A N 1
ATOM 934 C CA . TRP A 1 117 ? -4.985 4.738 -0.557 1.00 97.62 117 TRP A CA 1
ATOM 935 C C . TRP A 1 117 ? -3.731 4.995 0.260 1.00 97.62 117 TRP A C 1
ATOM 937 O O . TRP A 1 117 ? -3.813 5.250 1.458 1.00 97.62 117 TRP A O 1
ATOM 947 N N . LEU A 1 118 ? -2.578 4.943 -0.400 1.00 96.81 118 LEU A N 1
ATOM 948 C CA . LEU A 1 118 ? -1.288 5.266 0.194 1.00 96.81 118 LEU A CA 1
ATOM 949 C C . LEU A 1 118 ? -0.541 6.234 -0.725 1.00 96.81 118 LEU A C 1
ATOM 951 O O . LEU A 1 118 ? -0.378 5.954 -1.910 1.00 96.81 118 LEU A O 1
ATOM 955 N N . ALA A 1 119 ? -0.099 7.372 -0.204 1.00 96.12 119 ALA A N 1
ATOM 956 C CA . ALA A 1 119 ? 0.759 8.307 -0.927 1.00 96.12 119 ALA A CA 1
ATOM 957 C C . ALA A 1 119 ? 2.237 7.938 -0.717 1.00 96.12 119 ALA A C 1
ATOM 959 O O . ALA A 1 119 ? 2.668 7.825 0.433 1.00 96.12 119 ALA A O 1
ATOM 960 N N . ILE A 1 120 ? 2.987 7.754 -1.813 1.00 91.81 120 ILE A N 1
ATOM 961 C CA . ILE A 1 120 ? 4.419 7.378 -1.828 1.00 91.81 120 ILE A CA 1
ATOM 962 C C . ILE A 1 120 ? 5.198 8.217 -2.846 1.00 91.81 120 ILE A C 1
ATOM 964 O O . ILE A 1 120 ? 4.618 8.553 -3.897 1.00 91.81 120 ILE A O 1
#

Sequence (120 aa):
MIIDSHIPNKDFCSALEYLLTRLLRSSSLPECKGFWCDGVSAHLPDKYYQPSHVSFSKQLIFKAFSGKTGQEEYELILNLSSQAVLTYTRQAEMSEHLPDANAENTFDIDVDKRRMWLAI

Nearest PDB structures (foldseek):
  3n2q-assembly1_A-2  TM=2.063E-01  e=1.788E+00  Bacillus cereus ATCC 14579

Solvent-accessible surface area (backbone atoms only — not comparable to full-atom values): 6608 Å² total; per-residue (Å²): 132,84,75,81,69,61,59,81,52,72,69,50,27,51,51,49,20,56,42,47,25,47,38,35,62,69,47,86,53,77,86,39,64,71,24,35,40,72,36,45,42,83,75,67,64,69,73,59,42,30,49,73,42,24,65,71,70,33,41,49,66,32,35,31,22,33,32,76,85,26,73,41,72,23,46,32,37,37,42,41,39,78,64,43,38,54,34,51,59,68,72,46,82,62,65,84,43,57,68,62,68,81,53,78,92,33,67,49,74,41,78,90,78,31,35,34,40,36,52,48

pLDDT: mean 90.69, std 10.78, range [34.03, 98.19]

Mean predicted aligned error: 4.23 Å

Organism: NCBI:txid1737353

Secondary structure (DSSP, 8-state):
------SPPHHHHHHHHHHHHHHHHH---GGGTT-EEEEEE--S-GGGSSHHHHHHH-EEEEEEEEESSS--EEEEEEE--HHHHHHHHTT---GGGPPPTT-TTSEEEETTTTEEEEE-

Radius of gyration: 14.03 Å; Cα contacts (8 Å, |Δi|>4): 207; chains: 1; bounding box: 32×28×39 Å